Protein AF-A0A6P1ZPY6-F1 (afdb_monomer_lite)

Structure (mmCIF, N/CA/C/O backbone):
data_AF-A0A6P1ZPY6-F1
#
_entry.id   AF-A0A6P1ZPY6-F1
#
loop_
_atom_site.group_PDB
_atom_site.id
_atom_site.type_symbol
_atom_site.label_atom_id
_atom_site.label_alt_id
_atom_site.label_comp_id
_atom_site.label_asym_id
_atom_site.label_entity_id
_atom_site.label_seq_id
_atom_site.pdbx_PDB_ins_code
_atom_site.Cartn_x
_atom_site.Cartn_y
_atom_site.Cartn_z
_atom_site.occupancy
_atom_site.B_iso_or_equiv
_atom_site.auth_seq_id
_atom_site.auth_comp_id
_atom_site.auth_asym_id
_atom_site.auth_atom_id
_atom_site.pdbx_PDB_model_num
ATOM 1 N N . MET A 1 1 ? -23.269 -5.785 69.020 1.00 36.12 1 MET A N 1
ATOM 2 C CA . MET A 1 1 ? -23.510 -6.904 68.084 1.00 36.12 1 MET A CA 1
ATOM 3 C C . MET A 1 1 ? -24.024 -6.306 66.783 1.00 36.12 1 MET A C 1
ATOM 5 O O . MET A 1 1 ? -25.209 -6.033 66.678 1.00 36.12 1 MET A O 1
ATOM 9 N N . ASN A 1 2 ? -23.119 -6.011 65.848 1.00 33.19 2 ASN A N 1
ATOM 10 C CA . ASN A 1 2 ? -23.459 -5.489 64.523 1.00 33.19 2 ASN A CA 1
ATOM 11 C C . ASN A 1 2 ? -23.643 -6.678 63.578 1.00 33.19 2 ASN A C 1
ATOM 13 O O . ASN A 1 2 ? -22.697 -7.437 63.378 1.00 33.19 2 ASN A O 1
ATOM 17 N N . GLN A 1 3 ? -24.839 -6.852 63.018 1.00 39.78 3 GLN A N 1
ATOM 18 C CA . GLN A 1 3 ? -25.026 -7.735 61.867 1.00 39.78 3 GLN A CA 1
ATOM 19 C C . GLN A 1 3 ? -24.718 -6.953 60.579 1.00 39.78 3 GLN A C 1
ATOM 21 O O . GLN A 1 3 ? -25.075 -5.775 60.502 1.00 39.78 3 GLN A O 1
ATOM 26 N N . PRO A 1 4 ? -24.063 -7.560 59.573 1.00 40.91 4 PRO A N 1
ATOM 27 C CA . PRO A 1 4 ? -23.854 -6.912 58.283 1.00 40.91 4 PRO A CA 1
ATOM 28 C C . PRO A 1 4 ? -25.174 -6.831 57.490 1.00 40.91 4 PRO A C 1
ATOM 30 O O . PRO A 1 4 ? -26.055 -7.678 57.673 1.00 40.91 4 PRO A O 1
ATOM 33 N N . PRO A 1 5 ? -25.334 -5.835 56.599 1.00 38.41 5 PRO A N 1
ATOM 34 C CA . PRO A 1 5 ? -26.525 -5.714 55.767 1.00 38.41 5 PRO A CA 1
ATOM 35 C C . PRO A 1 5 ? -26.589 -6.851 54.736 1.00 38.41 5 PRO A C 1
ATOM 37 O O . PRO A 1 5 ? -25.573 -7.265 54.175 1.00 38.41 5 PRO A O 1
ATOM 40 N N . LYS A 1 6 ? -27.801 -7.364 54.490 1.00 37.84 6 LYS A N 1
ATOM 41 C CA . LYS A 1 6 ? -28.065 -8.396 53.476 1.00 37.84 6 LYS A CA 1
ATOM 42 C C . LYS A 1 6 ? -27.837 -7.824 52.064 1.00 37.84 6 LYS A C 1
ATOM 44 O O . LYS A 1 6 ? -28.333 -6.732 51.788 1.00 37.84 6 LYS A O 1
ATOM 49 N N . PRO A 1 7 ? -27.163 -8.545 51.151 1.00 34.75 7 PRO A N 1
ATOM 50 C CA . PRO A 1 7 ? -27.053 -8.125 49.760 1.00 34.75 7 PRO A CA 1
ATOM 51 C C . PRO A 1 7 ? -28.349 -8.469 49.009 1.00 34.75 7 PRO A C 1
ATOM 53 O O . PRO A 1 7 ? -28.779 -9.621 49.040 1.00 34.75 7 PRO A O 1
ATOM 56 N N . GLY A 1 8 ? -28.968 -7.484 48.343 1.00 43.06 8 GLY A N 1
ATOM 57 C CA . GLY A 1 8 ? -30.050 -7.757 47.383 1.00 43.06 8 GLY A CA 1
ATOM 58 C C . GLY A 1 8 ? -31.197 -6.749 47.237 1.00 43.06 8 GLY A C 1
ATOM 59 O O . GLY A 1 8 ? -32.176 -7.094 46.593 1.00 43.06 8 GLY A O 1
ATOM 60 N N . GLN A 1 9 ? -31.130 -5.532 47.787 1.00 36.91 9 GLN A N 1
ATOM 61 C CA . GLN A 1 9 ? -32.152 -4.499 47.537 1.00 36.91 9 GLN A CA 1
ATOM 62 C C . GLN A 1 9 ? -31.510 -3.191 47.069 1.00 36.91 9 GLN A C 1
ATOM 64 O O . GLN A 1 9 ? -31.298 -2.272 47.850 1.00 36.91 9 GLN A O 1
ATOM 69 N N . PHE A 1 10 ? -31.203 -3.122 45.777 1.00 31.47 10 PHE A N 1
ATOM 70 C CA . PHE A 1 10 ? -31.082 -1.861 45.049 1.00 31.47 10 PHE A CA 1
ATOM 71 C C . PHE A 1 10 ? -31.758 -2.051 43.695 1.00 31.47 10 PHE A C 1
ATOM 73 O O . PHE A 1 10 ? -31.098 -2.259 42.683 1.00 31.47 10 PHE A O 1
ATOM 80 N N . ASP A 1 11 ? -33.088 -2.016 43.703 1.00 40.34 11 ASP A N 1
ATOM 81 C CA . ASP A 1 11 ? -33.859 -1.768 42.492 1.00 40.34 11 ASP A CA 1
ATOM 82 C C . ASP A 1 11 ? -34.169 -0.269 42.383 1.00 40.34 11 ASP A C 1
ATOM 84 O O . ASP A 1 11 ? -34.547 0.378 43.360 1.00 40.34 11 ASP A O 1
ATOM 88 N N . ALA A 1 12 ? -34.062 0.220 41.145 1.00 39.72 12 ALA A N 1
ATOM 89 C CA . ALA A 1 12 ? -34.716 1.405 40.586 1.00 39.72 12 ALA A CA 1
ATOM 90 C C . ALA A 1 12 ? -34.118 2.808 40.846 1.00 39.72 12 ALA A C 1
ATOM 92 O O . ALA A 1 12 ? -34.705 3.616 41.555 1.00 39.72 12 ALA A O 1
ATOM 93 N N . VAL A 1 13 ? -33.072 3.167 40.082 1.00 35.50 13 VAL A N 1
ATOM 94 C CA . VAL A 1 13 ? -32.979 4.487 39.408 1.00 35.50 13 VAL A CA 1
ATOM 95 C C . VAL A 1 13 ? -32.329 4.307 38.030 1.00 35.50 13 VAL A C 1
ATOM 97 O O . VAL A 1 13 ? -31.177 4.657 37.841 1.00 35.50 13 VAL A O 1
ATOM 100 N N . LEU A 1 14 ? -33.058 3.739 37.069 1.00 36.56 14 LEU A N 1
ATOM 101 C CA . LEU A 1 14 ? -32.908 4.020 35.633 1.00 36.56 14 LEU A CA 1
ATOM 102 C C . LEU A 1 14 ? -34.255 3.703 34.971 1.00 36.56 14 LEU A C 1
ATOM 104 O O . LEU A 1 14 ? -34.492 2.613 34.456 1.00 36.56 14 LEU A O 1
ATOM 108 N N . GLY A 1 15 ? -35.177 4.662 35.053 1.00 32.09 15 GLY A N 1
ATOM 109 C CA . GLY A 1 15 ? -36.358 4.672 34.200 1.00 32.09 15 GLY A CA 1
ATOM 110 C C . GLY A 1 15 ? -35.919 4.914 32.759 1.00 32.09 15 GLY A C 1
ATOM 111 O O . GLY A 1 15 ? -35.335 5.952 32.463 1.00 32.09 15 GLY A O 1
ATOM 112 N N . GLY A 1 16 ? -36.178 3.941 31.887 1.00 30.16 16 GLY A N 1
ATOM 113 C CA . GLY A 1 16 ? -35.860 4.030 30.465 1.00 30.16 16 GLY A CA 1
ATOM 114 C C . GLY A 1 16 ? -35.485 2.688 29.848 1.00 30.16 16 GLY A C 1
ATOM 115 O O . GLY A 1 16 ? -34.423 2.568 29.250 1.00 30.16 16 GLY A O 1
ATOM 116 N N . THR A 1 17 ? -36.342 1.670 29.956 1.00 40.94 17 THR A N 1
ATOM 117 C CA . THR A 1 17 ? -36.258 0.473 29.104 1.00 40.94 17 THR A CA 1
ATOM 118 C C . THR A 1 17 ? -36.733 0.821 27.688 1.00 40.94 17 THR A C 1
ATOM 120 O O . THR A 1 17 ? -37.774 0.375 27.215 1.00 40.94 17 THR A O 1
ATOM 123 N N . GLY A 1 18 ? -35.972 1.685 27.013 1.00 33.69 18 GLY A N 1
ATOM 124 C CA . GLY A 1 18 ? -36.053 1.890 25.574 1.00 33.69 18 GLY A CA 1
ATOM 125 C C . GLY A 1 18 ? -35.230 0.813 24.874 1.00 33.69 18 GLY A C 1
ATOM 126 O O . GLY A 1 18 ? -34.072 0.590 25.217 1.00 33.69 18 GLY A O 1
ATOM 127 N N . ASN A 1 19 ? -35.849 0.122 23.924 1.0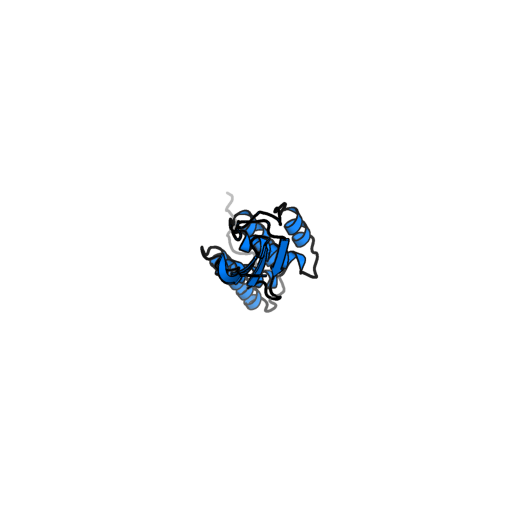0 38.88 19 ASN A N 1
ATOM 128 C CA . ASN A 1 19 ? -35.335 -0.985 23.113 1.00 38.88 19 ASN A CA 1
ATOM 129 C C . ASN A 1 19 ? -34.008 -0.705 22.349 1.00 38.88 19 ASN A C 1
ATOM 131 O O . ASN A 1 19 ? -34.003 -0.702 21.123 1.00 38.88 19 ASN A O 1
ATOM 135 N N . HIS A 1 20 ? -32.873 -0.534 23.037 1.00 39.56 20 HIS A N 1
ATOM 136 C CA . HIS A 1 20 ? -31.540 -0.337 22.424 1.00 39.56 20 HIS A CA 1
ATOM 137 C C . HIS A 1 20 ? -30.566 -1.516 22.627 1.00 39.56 20 HIS A C 1
ATOM 139 O O . HIS A 1 20 ? -29.455 -1.517 22.100 1.00 39.56 20 HIS A O 1
ATOM 145 N N . ALA A 1 21 ? -30.982 -2.561 23.349 1.00 40.59 21 ALA A N 1
ATOM 146 C CA . ALA A 1 21 ? -30.158 -3.739 23.632 1.00 40.59 21 ALA A CA 1
ATOM 147 C C . ALA A 1 21 ? -29.656 -4.528 22.393 1.00 40.59 21 ALA A C 1
ATOM 149 O O . ALA A 1 21 ? -28.498 -4.951 22.414 1.00 40.59 21 ALA A O 1
ATOM 150 N N . PRO A 1 22 ? -30.438 -4.738 21.309 1.00 37.19 22 PRO A N 1
ATOM 151 C CA . PRO A 1 22 ? -29.942 -5.508 20.163 1.00 37.19 22 PRO A CA 1
ATOM 152 C C . PRO A 1 22 ? -28.920 -4.730 19.320 1.00 37.19 22 PRO A C 1
ATOM 154 O O . PRO A 1 22 ? -28.041 -5.338 18.714 1.00 37.19 22 PRO A O 1
ATOM 157 N N . GLU A 1 23 ? -28.998 -3.398 19.312 1.00 43.78 23 GLU A N 1
ATOM 158 C CA . GLU A 1 23 ? -28.114 -2.529 18.530 1.00 43.78 23 GLU A CA 1
ATOM 159 C C . GLU A 1 23 ? -26.726 -2.426 19.180 1.00 43.78 23 GLU A C 1
ATOM 161 O O . GLU A 1 23 ? -25.713 -2.640 18.517 1.00 43.78 23 GLU A O 1
ATOM 166 N N . PHE A 1 24 ? -26.670 -2.248 20.505 1.00 40.94 24 PHE A N 1
ATOM 167 C CA . PHE A 1 24 ? -25.414 -2.270 21.265 1.00 40.94 24 PHE A CA 1
ATOM 168 C C . PHE A 1 24 ? -24.712 -3.635 21.226 1.00 40.94 24 PHE A C 1
ATOM 170 O O . PHE A 1 24 ? -23.493 -3.691 21.082 1.00 40.94 24 PHE A O 1
ATOM 177 N N . ALA A 1 25 ? -25.457 -4.744 21.307 1.00 46.28 25 ALA A N 1
ATOM 178 C CA . ALA A 1 25 ? -24.880 -6.087 21.216 1.00 46.28 25 ALA A CA 1
ATOM 179 C C . ALA A 1 25 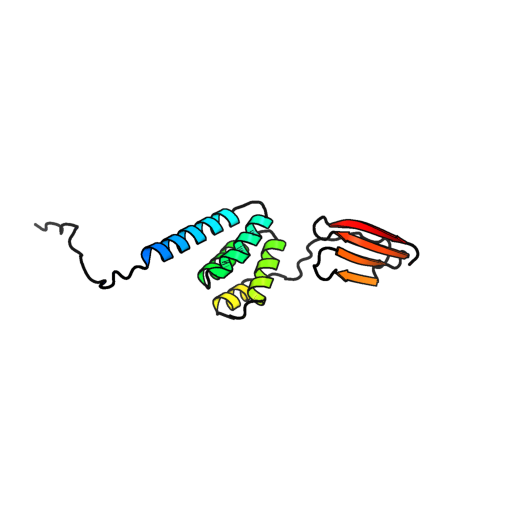? -24.316 -6.391 19.814 1.00 46.28 25 ALA A C 1
ATOM 181 O O . ALA A 1 25 ? -23.267 -7.029 19.692 1.00 46.28 25 ALA A O 1
ATOM 182 N N . ALA A 1 26 ? -24.974 -5.901 18.757 1.00 54.06 26 ALA A N 1
ATOM 183 C CA . ALA A 1 26 ? -24.472 -5.997 17.388 1.00 54.06 26 ALA A CA 1
ATOM 184 C C . ALA A 1 26 ? -23.200 -5.156 17.181 1.00 54.06 26 ALA A C 1
ATOM 186 O O . ALA A 1 26 ? -22.263 -5.618 16.526 1.00 54.06 26 ALA A O 1
ATOM 187 N N . VAL A 1 27 ? -23.137 -3.961 17.781 1.00 56.00 27 VAL A N 1
ATOM 188 C CA . VAL A 1 27 ? -21.936 -3.111 17.786 1.00 56.00 27 VAL A CA 1
ATOM 189 C C . VAL A 1 27 ? -20.783 -3.797 18.526 1.00 56.00 27 VAL A C 1
ATOM 191 O O . VAL A 1 27 ? -19.687 -3.891 17.973 1.00 56.00 27 VAL A O 1
ATOM 194 N N . LEU A 1 28 ? -21.033 -4.369 19.710 1.00 58.00 28 LEU A N 1
ATOM 195 C CA . LEU A 1 28 ? -20.015 -5.079 20.495 1.00 58.00 28 LEU A CA 1
ATOM 196 C C . LEU A 1 28 ? -19.463 -6.304 19.746 1.00 58.00 28 LEU A C 1
ATOM 198 O O . LEU A 1 28 ? -18.249 -6.466 19.617 1.00 58.00 28 LEU A O 1
ATOM 202 N N . GLY A 1 29 ? -20.351 -7.128 19.176 1.00 68.69 29 GLY A N 1
ATOM 203 C CA . GLY A 1 29 ? -19.957 -8.278 18.357 1.00 68.69 29 GLY A CA 1
ATOM 204 C C . GLY A 1 29 ? -19.197 -7.871 17.089 1.00 68.69 29 GLY A C 1
ATOM 205 O O . GLY A 1 29 ? -18.268 -8.563 16.665 1.00 68.69 29 GLY A O 1
ATOM 206 N N . GLY A 1 30 ? -19.543 -6.717 16.510 1.00 70.19 30 GLY A N 1
ATOM 207 C CA . GLY A 1 30 ? -18.831 -6.113 15.387 1.00 70.19 30 GLY A CA 1
ATOM 208 C C . GLY A 1 30 ? -17.403 -5.699 15.746 1.00 70.19 30 GLY A C 1
ATOM 209 O O . GLY A 1 30 ? -16.467 -6.029 15.015 1.00 70.19 30 GLY A O 1
ATOM 210 N N . ILE A 1 31 ? -17.214 -5.038 16.889 1.00 66.44 31 ILE A N 1
ATOM 211 C CA . ILE A 1 31 ? -15.899 -4.592 17.375 1.00 66.44 31 ILE A CA 1
ATOM 212 C C . ILE A 1 31 ? -15.005 -5.789 17.739 1.00 66.44 31 ILE A C 1
ATOM 214 O O . ILE A 1 31 ? -13.835 -5.822 17.352 1.00 66.44 31 ILE A O 1
ATOM 218 N N . GLU A 1 32 ? -15.543 -6.821 18.396 1.00 70.81 32 GLU A N 1
ATOM 219 C CA . GLU A 1 32 ? -14.791 -8.047 18.707 1.00 70.81 32 GLU A CA 1
ATOM 220 C C . GLU A 1 32 ? -14.331 -8.791 17.447 1.00 70.81 32 GLU A C 1
ATOM 222 O O . GLU A 1 32 ? -13.197 -9.282 17.374 1.00 70.81 32 GLU A O 1
ATOM 227 N N . ALA A 1 33 ? -15.188 -8.855 16.424 1.00 77.50 33 ALA A N 1
ATOM 228 C CA . ALA A 1 33 ? -14.832 -9.445 15.139 1.00 77.50 33 ALA A CA 1
ATOM 229 C C . ALA A 1 33 ? -13.705 -8.661 14.448 1.00 77.50 33 ALA A C 1
ATOM 231 O O . ALA A 1 33 ? -12.798 -9.267 13.869 1.00 77.50 33 ALA A O 1
ATOM 232 N N . LEU A 1 34 ? -13.720 -7.328 14.549 1.00 74.19 34 LEU A N 1
ATOM 233 C CA . LEU A 1 34 ? -12.660 -6.473 14.017 1.00 74.19 34 LEU A CA 1
ATOM 234 C C . LEU A 1 34 ? -11.339 -6.658 14.763 1.00 74.19 34 LEU A C 1
ATOM 236 O O . LEU A 1 34 ? -10.306 -6.780 14.108 1.00 74.19 34 LEU A O 1
ATOM 240 N N . LEU A 1 35 ? -11.364 -6.764 16.094 1.00 72.31 35 LEU A N 1
ATOM 241 C CA . LEU A 1 35 ? -10.181 -7.064 16.908 1.00 72.31 35 LEU A CA 1
ATOM 242 C C . LEU A 1 35 ? -9.547 -8.407 16.524 1.00 72.31 35 LEU A C 1
ATOM 244 O O . LEU A 1 35 ? -8.331 -8.493 16.337 1.00 72.31 35 LEU A O 1
ATOM 248 N N . ARG A 1 36 ? -10.366 -9.449 16.331 1.00 80.44 36 ARG A N 1
ATOM 249 C CA . ARG A 1 36 ? -9.887 -10.760 15.860 1.00 80.44 36 ARG A CA 1
ATOM 250 C C . ARG A 1 36 ? -9.301 -10.688 14.454 1.00 80.44 36 ARG A C 1
ATOM 252 O O . ARG A 1 36 ? -8.235 -11.250 14.214 1.00 80.44 36 ARG A O 1
ATOM 259 N N . ALA A 1 37 ? -9.966 -9.986 13.537 1.00 80.12 37 ALA A N 1
ATOM 260 C CA . ALA A 1 37 ? -9.462 -9.783 12.182 1.00 80.12 37 ALA A CA 1
ATOM 261 C C . ALA A 1 37 ? -8.131 -9.010 12.181 1.00 80.12 37 ALA A C 1
ATOM 263 O O . ALA A 1 37 ? -7.235 -9.325 11.398 1.00 80.12 37 ALA A O 1
ATOM 264 N N . TYR A 1 38 ? -7.963 -8.058 13.101 1.00 74.88 38 TYR A N 1
ATOM 265 C CA . TYR A 1 38 ? -6.719 -7.311 13.270 1.00 74.88 38 TYR A CA 1
ATOM 266 C C . TYR A 1 38 ? -5.566 -8.159 13.812 1.00 74.88 38 TYR A C 1
ATOM 268 O O . TYR A 1 38 ? -4.419 -7.940 13.439 1.00 74.88 38 TYR A O 1
ATOM 276 N N . GLY A 1 39 ? -5.852 -9.159 14.649 1.00 77.69 39 GLY A N 1
ATOM 277 C CA . GLY A 1 39 ? -4.850 -10.123 15.119 1.00 77.69 39 GLY A CA 1
ATOM 278 C C . GLY A 1 39 ? -4.301 -11.044 14.021 1.00 77.69 39 GLY A C 1
ATOM 279 O O . GLY A 1 39 ? -3.371 -11.810 14.270 1.00 77.69 39 GLY A O 1
ATOM 280 N N . SER A 1 40 ? -4.853 -10.986 12.805 1.00 82.69 40 SER A N 1
ATOM 281 C CA . SER A 1 40 ? -4.411 -11.814 11.688 1.00 82.69 40 SER A CA 1
ATOM 282 C C . SER A 1 40 ? -2.988 -11.461 11.229 1.00 82.69 40 SER A C 1
ATOM 284 O O . SER A 1 40 ? -2.668 -10.279 11.051 1.00 82.69 40 SER A O 1
ATOM 286 N N . PRO A 1 41 ? -2.136 -12.461 10.926 1.00 80.25 41 PRO A N 1
ATOM 287 C CA . PRO A 1 41 ? -0.825 -12.213 10.333 1.00 80.25 41 PRO A CA 1
ATOM 288 C C . PRO A 1 41 ? -0.927 -11.623 8.918 1.00 80.25 41 PRO A C 1
ATOM 290 O O . PRO A 1 41 ? -0.002 -10.930 8.488 1.00 80.25 41 PRO A O 1
ATOM 293 N N . ASP A 1 42 ? -2.049 -11.822 8.216 1.00 79.31 42 ASP A N 1
ATOM 294 C CA . ASP A 1 42 ? -2.268 -11.325 6.855 1.00 79.31 42 ASP A CA 1
ATOM 295 C C . ASP A 1 42 ? -2.623 -9.822 6.844 1.00 79.31 42 ASP A C 1
ATOM 297 O O . ASP A 1 42 ? -3.705 -9.438 7.309 1.00 79.31 42 ASP A O 1
ATOM 301 N N . PRO A 1 43 ? -1.770 -8.955 6.260 1.00 78.12 43 PRO A N 1
ATOM 302 C CA . PRO A 1 43 ? -2.048 -7.528 6.138 1.00 78.12 43 PRO A CA 1
ATOM 303 C C . PRO A 1 43 ? -3.352 -7.207 5.399 1.00 78.12 43 PRO A C 1
ATOM 305 O O . PRO A 1 43 ? -3.976 -6.204 5.725 1.00 78.12 43 PRO A O 1
ATOM 308 N N . LYS A 1 44 ? -3.797 -8.038 4.442 1.00 78.06 44 LYS A N 1
ATOM 309 C CA . LYS A 1 44 ? -5.049 -7.807 3.694 1.00 78.06 44 LYS A CA 1
ATOM 310 C C . LYS A 1 44 ? -6.287 -7.931 4.580 1.00 78.06 44 LYS A C 1
ATOM 312 O O . LYS A 1 44 ? -7.277 -7.230 4.379 1.00 78.06 44 LYS A O 1
ATOM 317 N N . ILE A 1 45 ? -6.241 -8.837 5.556 1.00 80.88 45 ILE A N 1
ATOM 318 C CA . ILE A 1 45 ? -7.330 -9.013 6.520 1.00 80.88 45 ILE A CA 1
ATOM 319 C C . ILE A 1 45 ? -7.361 -7.809 7.466 1.00 80.88 45 ILE A C 1
ATOM 321 O O . ILE A 1 45 ? -8.432 -7.249 7.708 1.00 80.88 45 ILE A O 1
ATOM 325 N N . ARG A 1 46 ? -6.186 -7.347 7.913 1.00 80.56 46 ARG A N 1
ATOM 326 C CA . ARG A 1 46 ? -6.068 -6.161 8.772 1.00 80.56 46 ARG A CA 1
ATOM 327 C C . ARG A 1 46 ? -6.534 -4.886 8.070 1.00 80.56 46 ARG A C 1
ATOM 329 O O . ARG A 1 46 ? -7.319 -4.143 8.645 1.00 80.56 46 ARG A O 1
ATOM 336 N N . THR A 1 47 ? -6.147 -4.654 6.813 1.00 79.25 47 THR A N 1
ATOM 337 C CA . THR A 1 47 ? -6.602 -3.476 6.048 1.00 79.25 47 THR A CA 1
ATOM 338 C C . THR A 1 47 ? -8.116 -3.446 5.865 1.00 79.25 47 THR A C 1
ATOM 340 O O . THR A 1 47 ? -8.733 -2.396 6.027 1.00 79.25 47 THR A O 1
ATOM 343 N N . LYS A 1 48 ? -8.741 -4.598 5.599 1.00 82.38 48 LYS A N 1
ATOM 344 C CA . LYS A 1 48 ? -10.203 -4.693 5.514 1.00 82.38 48 LYS A CA 1
ATOM 345 C C . LYS A 1 48 ? -10.873 -4.381 6.856 1.00 82.38 48 LYS A C 1
ATOM 347 O O . LYS A 1 48 ? -11.874 -3.666 6.882 1.00 82.38 48 LYS A O 1
ATOM 352 N N . ALA A 1 49 ? -10.310 -4.884 7.956 1.00 82.44 49 ALA A N 1
ATOM 353 C CA . ALA A 1 49 ? -10.797 -4.587 9.299 1.00 82.44 49 ALA A CA 1
ATOM 354 C C . ALA A 1 49 ? -10.705 -3.082 9.613 1.00 82.44 49 ALA A C 1
ATOM 356 O O . ALA A 1 49 ? -11.672 -2.507 10.098 1.00 82.44 49 ALA A O 1
ATOM 357 N N . ILE A 1 50 ? -9.603 -2.421 9.246 1.00 76.69 50 ILE A N 1
ATOM 358 C CA . ILE A 1 50 ? -9.406 -0.967 9.403 1.00 76.69 50 ILE A CA 1
ATOM 359 C C . ILE A 1 50 ? -10.486 -0.160 8.692 1.00 76.69 50 ILE A C 1
ATOM 361 O O . ILE A 1 50 ? -11.133 0.688 9.305 1.00 76.69 50 ILE A O 1
ATOM 365 N N . SER A 1 51 ? -10.710 -0.436 7.405 1.00 78.75 51 SER A N 1
ATOM 366 C CA . SER A 1 51 ? -11.719 0.282 6.622 1.00 78.75 51 SER A CA 1
ATOM 367 C C . SER A 1 51 ? -13.118 0.115 7.213 1.00 78.75 51 SER A C 1
ATOM 369 O O . SER A 1 51 ? -13.944 1.021 7.136 1.00 78.75 51 SER A O 1
ATOM 371 N N . GLN A 1 52 ? -13.386 -1.038 7.824 1.00 81.19 52 GLN A N 1
ATOM 372 C CA . GLN A 1 52 ? -14.669 -1.324 8.445 1.00 81.19 52 GLN A CA 1
ATOM 373 C C . GLN A 1 52 ? -14.796 -0.724 9.851 1.00 81.19 52 GLN A C 1
ATOM 375 O O . GLN A 1 52 ? -15.884 -0.274 10.199 1.00 81.19 52 GLN A O 1
ATOM 380 N N . ALA A 1 53 ? -13.703 -0.636 10.616 1.00 77.38 53 ALA A N 1
ATOM 381 C CA . ALA A 1 53 ? -13.660 0.012 11.926 1.00 77.38 53 ALA A CA 1
ATOM 382 C C . ALA A 1 53 ? -14.078 1.484 11.844 1.00 77.38 53 ALA A C 1
ATOM 384 O O . ALA A 1 53 ? -14.842 1.956 12.675 1.00 77.38 53 ALA A O 1
ATOM 385 N N . LEU A 1 54 ? -13.682 2.193 10.786 1.00 72.81 54 LEU A N 1
ATOM 386 C CA . LEU A 1 54 ? -14.044 3.602 10.586 1.00 72.81 54 LEU A CA 1
ATOM 387 C C . LEU A 1 54 ? -15.554 3.858 10.500 1.00 72.81 54 LEU A C 1
ATOM 389 O O . LEU A 1 54 ? -15.994 4.974 10.768 1.00 72.81 54 LEU A O 1
ATOM 393 N N . ARG A 1 55 ? -16.349 2.831 10.174 1.00 76.38 55 ARG A N 1
ATOM 394 C CA . ARG A 1 55 ? -17.818 2.912 10.127 1.00 76.38 55 ARG A CA 1
ATOM 395 C C . ARG A 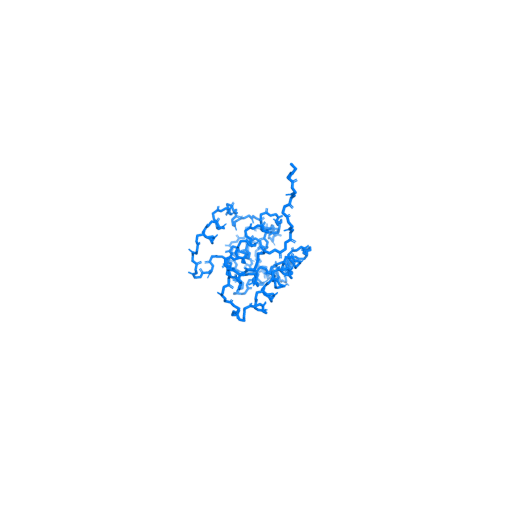1 55 ? -18.449 2.990 11.524 1.00 76.38 55 ARG A C 1
ATOM 397 O O . ARG A 1 55 ? -19.625 3.310 11.617 1.00 76.38 55 ARG A O 1
ATOM 404 N N . TYR A 1 56 ? -17.673 2.731 12.580 1.00 75.25 56 TYR A N 1
ATOM 405 C CA . TYR A 1 56 ? -18.092 2.785 13.986 1.00 75.25 56 TYR A CA 1
ATOM 406 C C . TYR A 1 56 ? -17.760 4.128 14.668 1.00 75.25 56 TYR A C 1
ATOM 408 O O . TYR A 1 56 ? -17.780 4.221 15.891 1.00 75.25 56 TYR A O 1
ATOM 416 N N . GLY A 1 57 ? -17.430 5.179 13.906 1.00 75.31 57 GLY A N 1
ATOM 417 C CA . GLY A 1 57 ? -17.188 6.514 14.468 1.00 75.31 57 GLY A CA 1
ATOM 418 C C . GLY A 1 57 ? -15.925 6.586 15.335 1.00 75.31 57 GLY A C 1
ATOM 419 O O . GLY A 1 57 ? -14.902 5.987 14.995 1.00 75.31 57 GLY A O 1
ATOM 420 N N . ASP A 1 58 ? -15.989 7.335 16.438 1.00 73.75 58 ASP A N 1
ATOM 421 C CA . ASP A 1 58 ? -14.836 7.620 17.307 1.00 73.75 58 ASP A CA 1
ATOM 422 C C . ASP A 1 58 ? -14.249 6.362 17.965 1.00 73.75 58 ASP A C 1
ATOM 424 O O . ASP A 1 58 ? -13.034 6.258 18.140 1.00 73.75 58 ASP A O 1
ATOM 428 N N . GLU A 1 59 ? -15.080 5.364 18.270 1.00 73.75 59 GLU A N 1
ATOM 429 C CA . GLU A 1 59 ? -14.633 4.091 18.849 1.00 73.75 59 GLU A CA 1
ATOM 430 C C . GLU A 1 59 ? -13.779 3.293 17.849 1.00 73.75 59 GLU A C 1
ATOM 432 O O . GLU A 1 59 ? -12.721 2.757 18.191 1.00 73.75 59 GLU A O 1
ATOM 437 N N . GLY A 1 60 ? -14.167 3.329 16.572 1.00 75.50 60 GLY A N 1
ATOM 438 C CA . GLY A 1 60 ? -13.376 2.797 15.467 1.00 75.50 60 GLY A CA 1
ATOM 439 C C . GLY A 1 60 ? -12.052 3.531 15.254 1.00 75.50 60 GLY A C 1
ATOM 440 O O . GLY A 1 60 ? -11.028 2.900 14.987 1.00 75.50 60 GLY A O 1
ATOM 441 N N . VAL A 1 61 ? -12.042 4.859 15.410 1.00 75.50 61 VAL A N 1
ATOM 442 C CA . VAL A 1 61 ? -10.813 5.671 15.339 1.00 75.50 61 VAL A CA 1
ATOM 443 C C . VAL A 1 61 ? -9.874 5.333 16.495 1.00 75.50 61 VAL A C 1
ATOM 445 O O . VAL A 1 61 ? -8.680 5.133 16.276 1.00 75.50 61 VAL A O 1
ATOM 448 N N . ASN A 1 62 ? -10.397 5.194 17.713 1.00 76.50 62 ASN A N 1
ATOM 449 C CA . ASN A 1 62 ? -9.601 4.815 18.878 1.00 76.50 62 ASN A CA 1
ATOM 450 C C . ASN A 1 62 ? -8.959 3.429 18.690 1.00 76.50 62 ASN A C 1
ATOM 452 O O . ASN A 1 62 ? -7.770 3.240 18.964 1.00 76.50 62 ASN A O 1
ATOM 456 N N . LEU A 1 63 ? -9.714 2.482 18.120 1.00 73.31 63 LEU A N 1
ATOM 457 C CA . LEU A 1 63 ? -9.197 1.163 17.770 1.00 73.31 63 LEU A CA 1
ATOM 458 C C . LEU A 1 63 ? -8.025 1.249 16.783 1.00 73.31 63 LEU A C 1
ATOM 460 O O . LEU A 1 63 ? -7.005 0.585 16.983 1.00 73.31 63 LEU A O 1
ATOM 464 N N . LEU A 1 64 ? -8.124 2.096 15.753 1.00 73.38 64 LEU A N 1
ATOM 465 C CA . LEU A 1 64 ? -7.020 2.332 14.817 1.00 73.38 64 LEU A CA 1
ATOM 466 C C . LEU A 1 64 ? -5.790 2.882 15.518 1.00 73.38 64 LEU A C 1
ATOM 468 O O . LEU A 1 64 ? -4.693 2.365 15.329 1.00 73.38 64 LEU A O 1
ATOM 472 N N . VAL A 1 65 ? -5.966 3.893 16.366 1.00 74.88 65 VAL A N 1
ATOM 473 C CA . VAL A 1 65 ? -4.851 4.499 17.097 1.00 74.88 65 VAL A CA 1
ATOM 474 C C . VAL A 1 65 ? -4.121 3.464 17.949 1.00 74.88 65 VAL A C 1
ATOM 476 O O . VAL A 1 65 ? -2.892 3.434 17.928 1.00 74.88 65 VAL A O 1
ATOM 479 N N . GLN A 1 66 ? -4.838 2.598 18.667 1.00 73.31 66 GLN A N 1
ATOM 480 C CA . GLN A 1 66 ? -4.225 1.585 19.532 1.00 73.31 66 GLN A CA 1
ATOM 481 C C . GLN A 1 66 ? -3.532 0.466 18.748 1.00 73.31 66 GLN A C 1
ATOM 483 O O . GLN A 1 66 ? -2.421 0.065 19.091 1.00 73.31 66 GLN A O 1
ATOM 488 N N . THR A 1 67 ? -4.169 -0.029 17.689 1.00 71.94 67 THR A N 1
ATOM 489 C CA . THR A 1 67 ? -3.672 -1.178 16.918 1.00 71.94 67 THR A CA 1
ATOM 490 C C . THR A 1 67 ? -2.488 -0.821 16.020 1.00 71.94 67 THR A C 1
ATOM 492 O O . THR A 1 67 ? -1.521 -1.573 15.918 1.00 71.94 67 THR A O 1
ATOM 495 N N . LEU A 1 68 ? -2.500 0.359 15.404 1.00 71.81 68 LEU A N 1
ATOM 496 C CA . LEU A 1 68 ? -1.422 0.811 14.523 1.00 71.81 68 LEU A CA 1
ATOM 497 C C . LEU A 1 68 ? -0.124 1.149 15.286 1.00 71.81 68 LEU A C 1
ATOM 499 O O . LEU A 1 68 ? 0.953 1.113 14.683 1.00 71.81 68 LEU A O 1
ATOM 503 N N . LYS A 1 69 ? -0.193 1.406 16.606 1.00 73.00 69 LYS A N 1
ATOM 504 C CA . LYS A 1 69 ? 0.991 1.634 17.458 1.00 73.00 69 LYS A CA 1
ATOM 505 C C . LYS A 1 69 ? 1.871 0.390 17.519 1.00 73.00 69 LYS A C 1
ATOM 507 O O . LYS A 1 69 ? 3.087 0.504 17.654 1.00 73.00 69 LYS A O 1
ATOM 512 N N . THR A 1 70 ? 1.265 -0.791 17.418 1.00 72.62 70 THR A N 1
ATOM 513 C CA . THR A 1 70 ? 1.948 -2.082 17.547 1.00 72.62 70 THR A CA 1
ATOM 514 C C . THR A 1 70 ? 2.108 -2.816 16.212 1.00 72.62 70 THR A C 1
ATOM 516 O O . THR A 1 70 ? 2.934 -3.726 16.120 1.00 72.62 70 THR A O 1
ATOM 519 N N . ASP A 1 71 ? 1.394 -2.409 15.153 1.00 75.75 71 ASP A N 1
ATOM 520 C CA . ASP A 1 71 ? 1.545 -2.996 13.817 1.00 75.75 71 ASP A CA 1
ATOM 521 C C . ASP A 1 71 ? 2.924 -2.658 13.216 1.00 75.75 71 ASP A C 1
ATOM 523 O O . ASP A 1 71 ? 3.452 -1.556 13.367 1.00 75.75 71 ASP A O 1
ATOM 527 N N . LYS A 1 72 ? 3.538 -3.610 12.511 1.00 75.88 72 LYS A N 1
ATOM 528 C CA . LYS A 1 72 ? 4.840 -3.433 11.837 1.00 75.88 72 LYS A CA 1
ATOM 529 C C . LYS A 1 72 ? 4.704 -3.221 10.325 1.00 75.88 72 LYS A C 1
ATOM 531 O O . LYS A 1 72 ? 5.701 -2.987 9.653 1.00 75.88 72 LYS A O 1
ATOM 536 N N . SER A 1 73 ? 3.496 -3.328 9.771 1.00 77.06 73 SER A N 1
ATOM 537 C CA . SER A 1 73 ? 3.251 -3.248 8.333 1.00 77.06 73 SER A CA 1
ATOM 538 C C . SER A 1 73 ? 3.023 -1.814 7.866 1.00 77.06 73 SER A C 1
ATOM 540 O O . SER A 1 73 ? 2.020 -1.183 8.199 1.00 77.06 73 SER A O 1
ATOM 542 N N . ASN A 1 74 ? 3.913 -1.332 7.000 1.00 74.56 74 ASN A N 1
ATOM 543 C CA . ASN A 1 74 ? 3.794 0.001 6.409 1.00 74.56 74 ASN A CA 1
ATOM 544 C C . ASN A 1 74 ? 2.546 0.141 5.525 1.00 74.56 74 ASN A C 1
ATOM 546 O O . ASN A 1 74 ? 1.924 1.192 5.528 1.00 74.56 74 ASN A O 1
ATOM 550 N N . ASN A 1 75 ? 2.115 -0.922 4.831 1.00 72.19 75 ASN A N 1
ATOM 551 C CA . ASN A 1 75 ? 0.877 -0.894 4.036 1.00 72.19 75 ASN A CA 1
ATOM 552 C C . ASN A 1 75 ? -0.356 -0.605 4.900 1.00 72.19 75 ASN A C 1
ATOM 554 O O . ASN A 1 75 ? -1.233 0.157 4.507 1.00 72.19 75 ASN A O 1
ATOM 558 N N . VAL A 1 76 ? -0.413 -1.232 6.075 1.00 77.31 76 VAL A N 1
ATOM 559 C CA . VAL A 1 76 ? -1.530 -1.101 7.013 1.00 77.31 76 VAL A CA 1
ATOM 560 C C . VAL A 1 76 ? -1.559 0.311 7.603 1.00 77.31 76 VAL A C 1
ATOM 562 O O . VAL A 1 76 ? -2.612 0.945 7.633 1.00 77.31 76 VAL A O 1
ATOM 565 N N . LYS A 1 77 ? -0.388 0.831 7.991 1.00 77.06 77 LYS A N 1
ATOM 566 C CA . LYS A 1 77 ? -0.222 2.199 8.504 1.00 77.06 77 LYS A CA 1
ATOM 567 C C . LYS A 1 77 ? -0.558 3.271 7.472 1.00 77.06 77 LYS A C 1
ATOM 569 O O . LYS A 1 77 ? -1.309 4.184 7.794 1.00 77.06 77 LYS A O 1
ATOM 574 N N . ASN A 1 78 ? -0.061 3.130 6.243 1.00 77.06 78 ASN A N 1
ATOM 575 C CA . ASN A 1 78 ? -0.316 4.088 5.168 1.00 77.06 78 ASN A CA 1
ATOM 576 C C . ASN A 1 78 ? -1.803 4.127 4.804 1.00 77.06 78 ASN A C 1
ATOM 578 O O . ASN A 1 78 ? -2.377 5.206 4.741 1.00 77.06 78 ASN A O 1
ATOM 582 N N . LEU A 1 79 ? -2.460 2.965 4.676 1.00 78.88 79 LEU A N 1
ATOM 583 C CA . LEU A 1 79 ? -3.900 2.929 4.413 1.00 78.88 79 LEU A CA 1
ATOM 584 C C . LEU A 1 79 ? -4.698 3.610 5.528 1.00 78.88 79 LEU A C 1
ATOM 586 O O . LEU A 1 79 ? -5.627 4.362 5.252 1.00 78.88 79 LEU A O 1
ATOM 590 N N . ALA A 1 80 ? -4.366 3.340 6.791 1.00 79.38 80 ALA A N 1
ATOM 591 C CA . ALA A 1 80 ? -5.061 3.983 7.895 1.00 79.38 80 ALA A CA 1
ATOM 592 C C . ALA A 1 80 ? -4.864 5.504 7.893 1.00 79.38 80 ALA A C 1
ATOM 594 O O . ALA A 1 80 ? -5.816 6.235 8.155 1.00 79.38 80 ALA A O 1
ATOM 595 N N . TYR A 1 81 ? -3.659 5.972 7.561 1.00 78.62 81 TYR A N 1
ATOM 596 C CA . TYR A 1 81 ? -3.375 7.393 7.401 1.00 78.62 81 TYR A CA 1
ATOM 597 C C . TYR A 1 81 ? -4.212 8.015 6.279 1.00 78.62 81 TYR A C 1
ATOM 599 O O . TYR A 1 81 ? -4.905 9.000 6.525 1.00 78.62 81 TYR A O 1
ATOM 607 N N . ASP A 1 82 ? -4.220 7.407 5.089 1.00 78.62 82 ASP A N 1
ATOM 608 C CA . ASP A 1 82 ? -5.007 7.876 3.942 1.00 78.62 82 ASP A CA 1
ATOM 609 C C . ASP A 1 82 ? -6.493 7.971 4.298 1.00 78.62 82 ASP A C 1
ATOM 611 O O . ASP A 1 82 ? -7.156 8.969 4.011 1.00 78.62 82 ASP A O 1
ATOM 615 N N . LEU A 1 83 ? -7.010 6.961 5.003 1.00 80.88 83 LEU A N 1
ATOM 616 C CA . LEU A 1 83 ? -8.395 6.942 5.446 1.00 80.88 83 LEU A CA 1
ATOM 617 C C . LEU A 1 83 ? -8.690 8.055 6.462 1.00 80.88 83 LEU A C 1
ATOM 619 O O . LEU A 1 83 ? -9.668 8.776 6.283 1.00 80.88 83 LEU A O 1
ATOM 623 N N . LEU A 1 84 ? -7.844 8.254 7.479 1.00 79.88 84 LEU A N 1
ATOM 624 C CA . LEU A 1 84 ? -7.993 9.346 8.454 1.00 79.88 84 LEU A CA 1
ATOM 625 C C . LEU A 1 84 ? -7.878 10.734 7.796 1.00 79.88 84 LEU A C 1
ATOM 627 O O . LEU A 1 84 ? -8.596 11.667 8.164 1.00 79.88 84 LEU A O 1
ATOM 631 N N . LEU A 1 85 ? -7.004 10.880 6.797 1.00 80.06 85 LEU A N 1
ATOM 632 C CA . LEU A 1 85 ? -6.828 12.128 6.058 1.00 80.06 85 LEU A CA 1
ATOM 633 C C . LEU A 1 85 ? -8.025 12.428 5.145 1.00 80.06 85 LEU A C 1
ATOM 635 O O . LEU A 1 85 ? -8.427 13.587 5.048 1.00 80.06 85 LEU A O 1
ATOM 639 N N . SER A 1 86 ? -8.621 11.398 4.538 1.00 81.12 86 SER A N 1
ATOM 640 C CA . SER A 1 86 ? -9.787 11.515 3.647 1.00 81.12 86 SER A CA 1
ATOM 641 C C . SER A 1 86 ? -11.121 11.747 4.363 1.00 81.12 86 SER A C 1
ATOM 643 O O . SER A 1 86 ? -12.114 12.040 3.707 1.00 81.12 86 SER A O 1
ATOM 645 N N . ARG A 1 87 ? -11.162 11.622 5.695 1.00 77.25 87 ARG A N 1
ATOM 646 C CA . ARG A 1 87 ? -12.377 11.869 6.479 1.00 77.25 87 ARG A CA 1
ATOM 647 C C . ARG A 1 87 ? -12.771 13.340 6.461 1.00 77.25 87 ARG A C 1
ATOM 649 O O . ARG A 1 87 ? -11.930 14.206 6.713 1.00 77.25 87 ARG A O 1
ATOM 656 N N . ASP A 1 88 ? -14.056 13.598 6.263 1.00 75.50 88 ASP A N 1
ATOM 657 C CA . ASP A 1 88 ? -14.625 14.946 6.336 1.00 75.50 88 ASP A CA 1
ATOM 658 C C . ASP A 1 88 ? -14.703 15.455 7.786 1.00 75.50 88 ASP A C 1
ATOM 660 O O . ASP A 1 88 ? -14.589 16.654 8.044 1.00 75.50 88 ASP A O 1
ATOM 664 N N . ASP A 1 89 ? -14.828 14.548 8.759 1.00 73.44 89 ASP A N 1
ATOM 665 C CA . ASP A 1 89 ? -14.863 14.871 10.180 1.00 73.44 89 ASP A CA 1
ATOM 666 C C . ASP A 1 89 ? -13.451 14.909 10.787 1.00 73.44 89 ASP A C 1
ATOM 668 O O . ASP A 1 89 ? -12.821 13.902 11.112 1.00 73.44 89 ASP A O 1
ATOM 672 N N . LYS A 1 90 ? -12.933 16.123 10.980 1.00 75.44 90 LYS A N 1
ATOM 673 C CA . LYS A 1 90 ? -11.670 16.360 11.695 1.00 75.44 90 LYS A CA 1
ATOM 674 C C . LYS A 1 90 ? -11.899 16.421 13.206 1.00 75.44 90 LYS A C 1
ATOM 676 O O . LYS A 1 90 ? -11.642 17.448 13.832 1.00 75.44 90 LYS A O 1
ATOM 681 N N . SER A 1 91 ? -12.407 15.332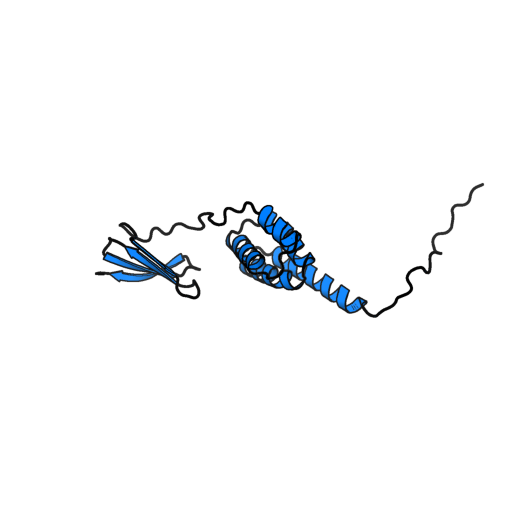 13.789 1.00 75.50 91 SER A N 1
ATOM 682 C CA . SER A 1 91 ? -12.562 15.238 15.245 1.00 75.50 91 SER A CA 1
ATOM 683 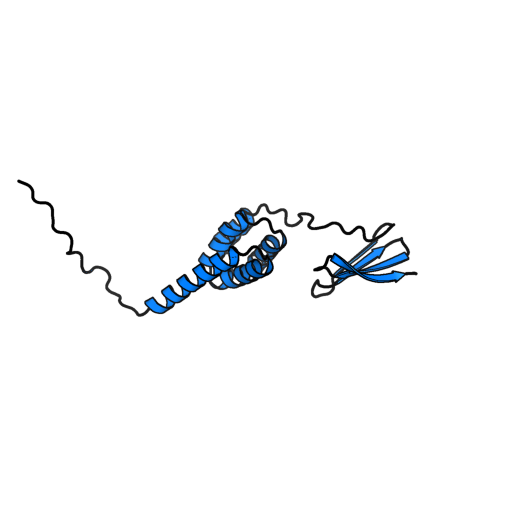C C . SER A 1 91 ? -11.203 15.344 15.947 1.00 75.50 91 SER A C 1
ATOM 685 O O . SER A 1 91 ? -10.150 15.070 15.358 1.00 75.50 91 SER A O 1
ATOM 687 N N . ILE A 1 92 ? -11.210 15.742 17.223 1.00 70.06 92 ILE A N 1
ATOM 688 C CA . ILE A 1 92 ? -9.982 15.838 18.025 1.00 70.06 92 ILE A CA 1
ATOM 689 C C . ILE A 1 92 ? -9.249 14.493 18.030 1.00 70.06 92 ILE A C 1
ATOM 691 O O . ILE A 1 92 ? -8.034 14.488 17.860 1.00 70.06 92 ILE A O 1
ATOM 695 N N . GLN A 1 93 ? -9.961 13.358 18.095 1.00 71.62 93 GLN A N 1
ATOM 696 C CA . GLN A 1 93 ? -9.312 12.045 18.046 1.00 71.62 93 GLN A CA 1
ATOM 697 C C . GLN A 1 93 ? -8.648 11.761 16.693 1.00 71.62 93 GLN A C 1
ATOM 699 O O . GLN A 1 93 ? -7.584 11.153 16.668 1.00 71.62 93 GLN A O 1
ATOM 704 N N . VAL A 1 94 ? -9.218 12.211 15.569 1.00 73.38 94 VAL A N 1
ATOM 705 C CA . VAL A 1 94 ? -8.576 12.082 14.246 1.00 73.38 94 VAL A CA 1
ATOM 706 C C . VAL A 1 94 ? -7.321 12.954 14.170 1.00 73.38 94 VAL A C 1
ATOM 708 O O . VAL A 1 94 ? -6.285 12.504 13.684 1.00 73.38 94 VAL A O 1
ATOM 711 N N . ILE A 1 95 ? -7.373 14.181 14.690 1.00 73.19 95 ILE A N 1
ATOM 712 C CA . ILE A 1 95 ? -6.211 15.081 14.726 1.00 73.19 95 ILE A CA 1
ATOM 713 C C . ILE A 1 95 ? -5.115 14.516 15.640 1.00 73.19 95 ILE A C 1
ATOM 715 O O . ILE A 1 95 ? -3.940 14.531 15.277 1.00 73.19 95 ILE A O 1
ATOM 719 N N . GLU A 1 96 ? -5.481 13.989 16.807 1.00 74.62 96 GLU A N 1
ATOM 720 C CA . GLU A 1 96 ? -4.560 13.329 17.732 1.00 74.62 96 GLU A CA 1
ATOM 721 C C . GLU A 1 96 ? -3.991 12.042 17.148 1.00 74.62 96 GLU A C 1
ATOM 723 O O . GLU A 1 96 ? -2.797 11.801 17.294 1.00 74.62 96 GLU A O 1
ATOM 728 N N . ALA A 1 97 ? -4.794 11.254 16.430 1.00 74.00 97 ALA A N 1
ATOM 729 C CA . ALA A 1 97 ? -4.319 10.091 15.692 1.00 74.00 97 ALA A CA 1
ATOM 730 C C . ALA A 1 97 ? -3.243 10.506 14.685 1.00 74.00 97 ALA A C 1
ATOM 732 O O . ALA A 1 97 ? -2.144 9.958 14.699 1.00 74.00 97 ALA A O 1
ATOM 733 N N . LEU A 1 98 ? -3.527 11.520 13.864 1.00 75.25 98 LEU A N 1
ATOM 734 C CA . LEU A 1 98 ? -2.591 12.036 12.866 1.00 75.25 98 LEU A CA 1
ATOM 735 C C . LEU A 1 98 ? -1.316 12.625 13.498 1.00 75.25 98 LEU A C 1
ATOM 737 O O . LEU A 1 98 ? -0.251 12.499 12.907 1.00 75.25 98 LEU A O 1
ATOM 741 N N . ARG A 1 99 ? -1.399 13.237 14.690 1.00 71.62 99 ARG A N 1
ATOM 742 C CA . ARG A 1 99 ? -0.245 13.807 15.418 1.00 71.62 99 ARG A CA 1
ATOM 743 C C . ARG A 1 99 ? 0.586 12.770 16.170 1.00 71.62 99 ARG A C 1
ATOM 745 O O . ARG A 1 99 ? 1.807 12.855 16.164 1.00 71.62 99 ARG A O 1
ATOM 752 N N . ALA A 1 100 ? -0.062 11.816 16.837 1.00 65.06 100 ALA A N 1
ATOM 753 C CA . ALA A 1 100 ? 0.603 10.725 17.553 1.00 65.06 100 ALA A CA 1
ATOM 754 C C . ALA A 1 100 ? 1.381 9.825 16.587 1.00 65.06 100 ALA A C 1
ATOM 756 O O . ALA A 1 100 ? 2.382 9.209 16.952 1.00 65.06 100 ALA A O 1
ATOM 757 N N . TYR A 1 101 ? 0.926 9.785 15.339 1.00 63.84 101 TYR A N 1
ATOM 758 C CA . TYR A 1 101 ? 1.671 9.277 14.214 1.00 63.84 101 TYR A CA 1
ATOM 759 C C . TYR A 1 101 ? 2.589 10.357 13.626 1.00 63.84 101 TYR A C 1
ATOM 761 O O . TYR A 1 101 ? 2.411 10.755 12.478 1.00 63.84 101 TYR A O 1
ATOM 769 N N . GLU A 1 102 ? 3.696 10.674 14.310 1.00 56.44 102 GLU A N 1
ATOM 770 C CA . GLU A 1 102 ? 4.971 11.057 13.653 1.00 56.44 102 GLU A CA 1
ATOM 771 C C . GLU A 1 102 ? 5.475 9.930 12.702 1.00 56.44 102 GLU A C 1
ATOM 773 O O . GLU A 1 102 ? 6.666 9.651 12.577 1.00 56.44 102 GLU A O 1
ATOM 778 N N . LEU A 1 103 ? 4.568 9.206 12.033 1.00 49.72 103 LEU A N 1
ATOM 779 C CA . LEU A 1 103 ? 4.860 8.297 10.947 1.00 49.72 103 LEU A CA 1
ATOM 780 C C . LEU A 1 103 ? 5.565 9.133 9.922 1.00 49.72 103 LEU A C 1
ATOM 782 O O . LEU A 1 103 ? 4.977 10.059 9.384 1.00 49.72 103 LEU A O 1
ATOM 786 N N . SER A 1 104 ? 6.807 8.784 9.638 1.00 53.19 104 SER A N 1
ATOM 787 C CA . SER A 1 104 ? 7.447 9.168 8.400 1.00 53.19 104 SER A CA 1
ATOM 788 C C . SER A 1 104 ? 6.544 8.628 7.277 1.00 53.19 104 SER A C 1
ATOM 790 O O . SER A 1 104 ? 6.634 7.437 6.972 1.00 53.19 104 SER A O 1
ATOM 792 N N . PRO A 1 105 ? 5.664 9.437 6.647 1.00 55.53 105 PRO A N 1
ATOM 793 C CA . PRO A 1 105 ? 4.745 8.963 5.598 1.00 55.53 105 PRO A CA 1
ATOM 794 C C . PRO A 1 105 ? 5.528 8.534 4.345 1.00 55.53 105 PRO A C 1
ATOM 796 O O . PRO A 1 105 ? 5.006 7.962 3.396 1.00 55.53 105 PRO A O 1
ATOM 799 N N . TRP A 1 106 ? 6.827 8.816 4.384 1.00 59.31 106 TRP A N 1
ATOM 800 C CA . TRP A 1 106 ? 7.839 8.652 3.367 1.00 59.31 106 TRP A CA 1
ATOM 801 C C . TRP A 1 106 ? 8.834 7.551 3.729 1.00 59.31 106 TRP A C 1
ATOM 803 O O . TRP A 1 106 ? 9.961 7.555 3.235 1.00 59.31 106 TRP A O 1
ATOM 813 N N . GLN A 1 107 ? 8.468 6.625 4.623 1.00 65.44 107 GLN A N 1
ATOM 814 C CA . GLN A 1 107 ? 9.362 5.523 4.941 1.00 65.44 107 GLN A CA 1
ATOM 815 C C . GLN A 1 107 ? 9.556 4.657 3.690 1.00 65.44 107 GLN A C 1
ATOM 817 O O . GLN A 1 107 ? 8.603 4.072 3.170 1.00 65.44 107 GLN A O 1
ATOM 822 N N . LEU A 1 108 ? 10.802 4.594 3.209 1.00 71.12 108 LEU A N 1
ATOM 823 C CA . LEU A 1 108 ? 11.181 3.818 2.033 1.00 71.12 108 LEU A CA 1
ATOM 824 C C . LEU A 1 108 ? 10.683 2.379 2.185 1.00 71.12 108 LEU A C 1
ATOM 826 O O . LEU A 1 108 ? 11.112 1.643 3.073 1.00 71.12 108 LEU A O 1
ATOM 830 N N . GLN A 1 109 ? 9.754 1.993 1.318 1.00 72.50 109 GLN A N 1
ATOM 831 C CA . GLN A 1 109 ? 9.036 0.736 1.473 1.00 72.50 109 GLN A CA 1
ATOM 832 C C . GLN A 1 109 ? 9.717 -0.425 0.742 1.00 72.50 109 GLN A C 1
ATOM 834 O O . GLN A 1 109 ? 9.629 -1.578 1.169 1.00 72.50 109 GLN A O 1
ATOM 839 N N . TYR A 1 110 ? 10.376 -0.126 -0.375 1.00 75.50 110 TYR A N 1
ATOM 840 C CA . TYR A 1 110 ? 11.157 -1.066 -1.164 1.00 75.50 110 TYR A CA 1
ATOM 841 C C . TYR A 1 110 ? 12.052 -0.302 -2.142 1.00 75.50 110 TYR A C 1
ATOM 843 O O . TYR A 1 110 ? 11.713 0.793 -2.589 1.00 75.50 110 TYR A O 1
ATOM 851 N N . THR A 1 111 ? 13.173 -0.918 -2.503 1.00 81.94 111 THR A N 1
ATOM 852 C CA . THR A 1 111 ? 14.066 -0.441 -3.560 1.00 81.94 111 THR A CA 1
ATOM 853 C C . THR A 1 111 ? 13.984 -1.417 -4.721 1.00 81.94 111 THR A C 1
ATOM 855 O O . THR A 1 111 ? 14.190 -2.614 -4.530 1.00 81.94 111 THR A O 1
ATOM 858 N N . ILE A 1 112 ? 13.681 -0.916 -5.918 1.00 82.75 112 ILE A N 1
ATOM 859 C CA . ILE A 1 112 ? 13.722 -1.707 -7.151 1.00 82.75 112 ILE A CA 1
ATOM 860 C C . ILE A 1 112 ? 14.971 -1.289 -7.918 1.00 82.75 112 ILE A C 1
ATOM 862 O O . ILE A 1 112 ? 15.063 -0.155 -8.389 1.00 82.75 112 ILE A O 1
ATOM 866 N N . SER A 1 113 ? 15.926 -2.205 -8.070 1.00 84.62 113 SER A N 1
ATOM 867 C CA . SER A 1 113 ? 17.076 -2.034 -8.966 1.00 84.62 113 SER A CA 1
ATOM 868 C C . SER A 1 113 ? 16.621 -2.201 -10.417 1.00 84.62 113 SER A C 1
ATOM 870 O O . SER A 1 113 ? 16.857 -3.224 -11.052 1.00 84.62 113 SER A O 1
ATOM 872 N N . ALA A 1 114 ? 15.872 -1.213 -10.901 1.00 82.38 114 ALA A N 1
ATOM 873 C CA . ALA A 1 114 ? 15.124 -1.296 -12.147 1.00 82.38 114 ALA A CA 1
ATOM 874 C C . ALA A 1 114 ? 16.009 -1.191 -13.394 1.00 82.38 114 ALA A C 1
ATOM 876 O O . ALA A 1 114 ? 15.761 -1.880 -14.379 1.00 82.38 114 ALA A O 1
ATOM 877 N N . HIS A 1 115 ? 17.019 -0.325 -13.354 1.00 90.94 115 HIS A N 1
ATOM 878 C CA . HIS A 1 115 ? 17.727 0.156 -14.535 1.00 90.94 115 HIS A CA 1
ATOM 879 C C . HIS A 1 115 ? 19.238 0.196 -14.307 1.00 90.94 115 HIS A C 1
ATOM 881 O O . HIS A 1 115 ? 19.694 0.394 -13.179 1.00 90.94 115 HIS A O 1
ATOM 887 N N . SER A 1 116 ? 20.013 0.031 -15.382 1.00 93.38 116 SER A N 1
ATOM 888 C CA . SER A 1 116 ? 21.484 0.093 -15.335 1.00 93.38 116 SER A CA 1
ATOM 889 C C . SER A 1 116 ? 22.034 1.515 -15.492 1.00 93.38 116 SER A C 1
ATOM 891 O O . SER A 1 116 ? 23.245 1.717 -15.458 1.00 93.38 116 SER A O 1
ATOM 893 N N . ASN A 1 117 ? 21.154 2.500 -15.685 1.00 93.88 117 ASN A N 1
ATOM 894 C CA . ASN A 1 117 ? 21.479 3.920 -15.792 1.00 93.88 117 ASN A CA 1
ATOM 895 C C . ASN A 1 117 ? 20.374 4.773 -15.133 1.00 93.88 117 ASN A C 1
ATOM 897 O O . ASN A 1 117 ? 19.364 4.241 -14.661 1.00 93.88 117 ASN A O 1
ATOM 901 N N . TRP A 1 118 ? 20.563 6.094 -15.092 1.00 93.12 118 TRP A N 1
ATOM 902 C CA . TRP A 1 118 ? 19.656 7.046 -14.452 1.00 93.12 118 TRP A CA 1
ATOM 903 C C . TRP A 1 118 ? 18.218 6.909 -14.940 1.00 93.12 118 TRP A C 1
ATOM 905 O O . TRP A 1 118 ? 17.933 7.033 -16.132 1.00 93.12 118 TRP A O 1
ATOM 915 N N . VAL A 1 119 ? 17.314 6.704 -13.984 1.00 94.25 119 VAL A N 1
ATOM 916 C CA . VAL A 1 119 ? 15.872 6.783 -14.201 1.00 94.25 119 VAL A CA 1
ATOM 917 C C . VAL A 1 119 ? 15.501 8.256 -14.304 1.00 94.25 119 VAL A C 1
ATOM 919 O O . VAL A 1 119 ? 15.668 9.007 -13.348 1.00 94.25 119 VAL A O 1
ATOM 922 N N . ASN A 1 120 ? 15.014 8.669 -15.470 1.00 94.00 120 ASN A N 1
ATOM 923 C CA . ASN A 1 120 ? 14.661 10.063 -15.735 1.00 94.00 120 ASN A CA 1
ATOM 924 C C . ASN A 1 120 ? 13.184 10.354 -15.437 1.00 94.00 120 ASN A C 1
ATOM 926 O O . ASN A 1 120 ? 12.815 11.512 -15.261 1.00 94.00 120 ASN A O 1
ATOM 930 N N . SER A 1 121 ? 12.323 9.331 -15.435 1.00 93.06 121 SER A N 1
ATOM 931 C CA . SER A 1 121 ? 10.881 9.504 -15.251 1.00 93.06 121 SER A CA 1
ATOM 932 C C . SER A 1 121 ? 10.229 8.267 -14.638 1.00 93.06 121 SER A C 1
ATOM 934 O O . SER A 1 121 ? 10.637 7.136 -14.917 1.00 93.06 121 SER A O 1
ATOM 936 N N . VAL A 1 122 ? 9.199 8.498 -13.822 1.00 94.44 122 VAL A N 1
ATOM 937 C CA . VAL A 1 122 ? 8.342 7.470 -13.224 1.00 94.44 122 VAL A CA 1
ATOM 938 C C . VAL A 1 122 ? 6.878 7.901 -13.298 1.00 94.44 122 VAL A C 1
ATOM 940 O O . VAL A 1 122 ? 6.565 9.072 -13.091 1.00 94.44 122 VAL A O 1
ATOM 943 N N . ALA A 1 123 ? 5.977 6.960 -13.578 1.00 95.69 123 ALA A N 1
ATOM 944 C CA . ALA A 1 123 ? 4.540 7.221 -13.635 1.00 95.69 123 ALA A CA 1
ATOM 945 C C . ALA A 1 123 ? 3.732 6.022 -13.127 1.00 95.69 123 ALA A C 1
ATOM 947 O O . ALA A 1 123 ? 3.966 4.885 -13.538 1.00 95.69 123 ALA A O 1
ATOM 948 N N . PHE A 1 124 ? 2.748 6.272 -12.263 1.00 93.06 124 PHE A N 1
ATOM 949 C CA . PHE A 1 124 ? 1.788 5.252 -11.846 1.00 93.06 124 PHE A CA 1
ATOM 950 C C . PHE A 1 124 ? 0.576 5.237 -12.775 1.00 93.06 124 PHE A C 1
ATOM 952 O O . PHE A 1 124 ? 0.072 6.277 -13.197 1.00 93.06 124 PHE A O 1
ATOM 959 N N . SER A 1 125 ? 0.058 4.039 -13.043 1.00 91.75 125 SER A N 1
ATOM 960 C CA . SER A 1 125 ? -1.291 3.882 -13.590 1.00 91.75 125 SER A CA 1
ATOM 961 C C . SER A 1 125 ? -2.329 4.522 -12.651 1.00 91.75 125 SER A C 1
ATOM 963 O O . SER A 1 125 ? -2.101 4.545 -11.440 1.00 91.75 125 SER A O 1
ATOM 965 N N . PRO A 1 126 ? -3.505 4.953 -13.145 1.00 87.31 126 PRO A N 1
ATOM 966 C CA . PRO A 1 126 ? -4.507 5.639 -12.319 1.00 87.31 126 PRO A CA 1
ATOM 967 C C . PRO A 1 126 ? -4.977 4.853 -11.084 1.00 87.31 126 PRO A C 1
ATOM 969 O O . PRO A 1 126 ? -5.477 5.436 -10.135 1.00 87.31 126 PRO A O 1
ATOM 972 N N . HIS A 1 127 ? -4.837 3.524 -11.103 1.00 82.31 127 HIS A N 1
ATOM 973 C CA . HIS A 1 127 ? -5.214 2.636 -9.996 1.00 82.31 127 HIS A CA 1
ATOM 974 C C . HIS A 1 127 ? -3.991 2.103 -9.224 1.00 82.31 127 HIS A C 1
ATOM 976 O O . HIS A 1 127 ? -4.115 1.148 -8.463 1.00 82.31 127 HIS A O 1
ATOM 982 N N . GLY A 1 128 ? -2.791 2.633 -9.484 1.00 85.00 128 GLY A N 1
ATOM 983 C CA . GLY A 1 128 ? -1.553 2.288 -8.778 1.00 85.00 128 GLY A CA 1
ATOM 984 C C . GLY A 1 128 ? -1.044 0.855 -8.972 1.00 85.00 128 GLY A C 1
ATOM 985 O O . GLY A 1 128 ? -0.064 0.481 -8.342 1.00 85.00 128 GLY A O 1
ATOM 986 N N . ARG A 1 129 ? -1.677 0.038 -9.827 1.00 91.38 129 ARG A N 1
ATOM 987 C CA . ARG A 1 129 ? -1.285 -1.371 -10.035 1.00 91.38 129 ARG A CA 1
ATOM 988 C C . ARG A 1 129 ? -0.003 -1.516 -10.842 1.00 91.38 129 ARG A C 1
ATOM 990 O O . ARG A 1 129 ? 0.803 -2.394 -10.557 1.00 91.38 129 ARG A O 1
ATOM 997 N N . ILE A 1 130 ? 0.157 -0.657 -11.846 1.00 93.44 130 ILE A N 1
ATOM 998 C CA . ILE A 1 130 ? 1.321 -0.637 -12.727 1.00 93.44 130 ILE A CA 1
ATOM 999 C C . ILE A 1 1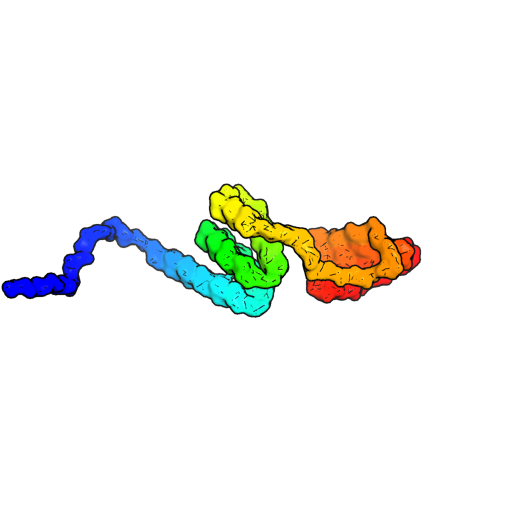30 ? 2.125 0.633 -12.465 1.00 93.44 130 ILE A C 1
ATOM 1001 O O . ILE A 1 130 ? 1.551 1.725 -12.425 1.00 93.44 130 ILE A O 1
ATOM 1005 N N . LEU A 1 131 ? 3.438 0.476 -12.326 1.00 94.44 131 LEU A N 1
ATOM 1006 C CA . LEU A 1 131 ? 4.425 1.553 -12.331 1.00 94.44 131 LEU A CA 1
ATOM 1007 C C . LEU A 1 131 ? 5.233 1.470 -13.630 1.00 94.44 131 LEU A C 1
ATOM 1009 O O . LEU A 1 131 ? 5.741 0.405 -13.969 1.00 94.44 131 LEU A O 1
ATOM 1013 N N . ALA A 1 132 ? 5.364 2.584 -14.341 1.00 95.50 132 ALA A N 1
ATOM 1014 C CA . ALA A 1 132 ? 6.269 2.737 -15.471 1.00 95.50 132 ALA A CA 1
ATOM 1015 C C . ALA A 1 132 ? 7.516 3.516 -15.038 1.00 95.50 132 ALA A C 1
ATOM 1017 O O . ALA A 1 132 ? 7.397 4.533 -14.353 1.00 95.50 132 ALA A O 1
ATOM 1018 N N . SER A 1 133 ? 8.699 3.064 -15.453 1.00 96.12 133 SER A N 1
ATOM 1019 C CA . SER A 1 133 ? 9.974 3.757 -15.243 1.00 96.12 133 SER A CA 1
ATOM 1020 C C . SER A 1 133 ? 10.747 3.862 -16.556 1.00 96.12 133 SER A C 1
ATOM 1022 O O . SER A 1 133 ? 10.917 2.857 -17.240 1.00 96.12 133 SER A O 1
ATOM 1024 N N . GLY A 1 134 ? 11.204 5.064 -16.912 1.00 96.12 134 GLY A N 1
ATOM 1025 C CA . GLY A 1 134 ? 12.029 5.318 -18.100 1.00 96.12 134 GLY A CA 1
ATOM 1026 C C . GLY A 1 134 ? 13.445 5.744 -17.717 1.00 96.12 134 GLY A C 1
ATOM 1027 O O . GLY A 1 134 ? 13.621 6.558 -16.805 1.00 96.12 134 GLY A O 1
ATOM 1028 N N . SER A 1 135 ? 14.456 5.211 -18.405 1.00 95.88 135 SER A N 1
ATOM 1029 C CA . SER A 1 135 ? 15.867 5.401 -18.050 1.00 95.88 135 SER A CA 1
ATOM 1030 C C . SER A 1 135 ? 16.762 5.733 -19.244 1.00 95.88 135 SER A C 1
ATOM 1032 O O . SER A 1 135 ? 16.454 5.421 -20.390 1.00 95.88 135 SER A O 1
ATOM 1034 N N . ARG A 1 136 ? 17.925 6.329 -18.950 1.00 94.75 136 ARG A N 1
ATOM 1035 C CA . ARG A 1 136 ? 19.050 6.502 -19.887 1.00 94.75 136 ARG A CA 1
ATOM 1036 C C . ARG A 1 136 ? 19.709 5.189 -20.324 1.00 94.75 136 ARG A C 1
ATOM 1038 O O . ARG A 1 136 ? 20.684 5.225 -21.066 1.00 94.75 136 ARG A O 1
ATOM 1045 N N . ASP A 1 137 ? 19.232 4.039 -19.856 1.00 94.69 137 ASP A N 1
ATOM 1046 C CA . ASP A 1 137 ? 19.625 2.733 -20.395 1.00 94.69 137 ASP A CA 1
ATOM 1047 C C . ASP A 1 137 ? 18.857 2.360 -21.680 1.00 94.69 137 ASP A C 1
ATOM 1049 O O . ASP A 1 137 ? 18.923 1.217 -22.129 1.00 94.69 137 ASP A O 1
ATOM 1053 N N . ASN A 1 138 ? 18.166 3.336 -22.288 1.00 94.19 138 ASN A N 1
ATOM 1054 C CA . ASN A 1 138 ? 17.333 3.211 -23.488 1.00 94.19 138 ASN A CA 1
ATOM 1055 C C . ASN A 1 138 ? 16.180 2.219 -23.304 1.00 94.19 138 ASN A C 1
ATOM 1057 O O . ASN A 1 138 ? 15.769 1.537 -24.253 1.00 94.19 138 ASN A O 1
ATOM 1061 N N . SER A 1 139 ? 15.682 2.095 -22.069 1.00 95.00 139 SER A N 1
ATOM 1062 C CA . SER A 1 139 ? 14.547 1.239 -21.763 1.00 95.00 139 SER A CA 1
ATOM 1063 C C . SER A 1 139 ? 13.475 1.919 -20.919 1.00 95.00 139 SER A C 1
ATOM 1065 O O . SER A 1 139 ? 13.733 2.766 -20.057 1.00 95.00 139 SER A O 1
ATOM 1067 N N . ILE A 1 140 ? 12.243 1.476 -21.157 1.00 96.31 140 ILE A N 1
ATOM 1068 C CA . ILE A 1 140 ? 11.097 1.692 -20.284 1.00 96.31 140 ILE A CA 1
ATOM 1069 C C . ILE A 1 140 ? 10.703 0.346 -19.688 1.00 96.31 140 ILE A C 1
ATOM 1071 O O . ILE A 1 140 ? 10.558 -0.645 -20.405 1.00 96.31 140 ILE A O 1
ATOM 1075 N N . LYS A 1 141 ? 10.500 0.301 -18.375 1.00 95.06 141 LYS A N 1
ATOM 1076 C CA . LYS A 1 141 ? 10.078 -0.898 -17.650 1.00 95.06 141 LYS A CA 1
ATOM 1077 C C . LYS A 1 141 ? 8.721 -0.685 -17.000 1.00 95.06 141 LYS A C 1
ATOM 1079 O O . LYS A 1 141 ? 8.468 0.361 -16.409 1.00 95.06 141 LYS A O 1
ATOM 1084 N N . LEU A 1 142 ? 7.862 -1.694 -17.110 1.00 95.69 142 LEU A N 1
ATOM 1085 C CA . LEU A 1 142 ? 6.576 -1.759 -16.423 1.00 95.69 142 LEU A CA 1
ATOM 1086 C C . LEU A 1 142 ? 6.667 -2.747 -15.265 1.00 95.69 142 LEU A C 1
ATOM 1088 O O . LEU A 1 142 ? 7.211 -3.841 -15.424 1.00 95.69 142 LEU A O 1
ATOM 1092 N N . TRP A 1 143 ? 6.114 -2.374 -14.120 1.00 94.50 143 TRP A N 1
ATOM 1093 C CA . TRP A 1 143 ? 6.210 -3.123 -12.872 1.00 94.50 143 TRP A CA 1
ATOM 1094 C C . TRP A 1 143 ? 4.832 -3.366 -12.282 1.00 94.50 143 TRP A C 1
ATOM 1096 O O . TRP A 1 143 ? 4.017 -2.445 -12.238 1.00 94.50 143 TRP A O 1
ATOM 1106 N N . ASP A 1 144 ? 4.600 -4.576 -11.778 1.00 92.25 144 ASP A N 1
ATOM 1107 C CA . ASP A 1 144 ? 3.468 -4.857 -10.901 1.00 92.25 144 ASP A CA 1
ATOM 1108 C C . ASP A 1 144 ? 3.854 -4.387 -9.500 1.00 92.25 144 ASP A C 1
ATOM 1110 O O . ASP A 1 144 ? 4.830 -4.865 -8.916 1.00 92.25 144 ASP A O 1
ATOM 1114 N N . VAL A 1 145 ? 3.117 -3.416 -8.967 1.00 88.62 145 VAL A N 1
ATOM 1115 C CA . VAL A 1 145 ? 3.435 -2.798 -7.673 1.00 88.62 145 VAL A CA 1
ATOM 1116 C C . VAL A 1 145 ? 3.194 -3.768 -6.512 1.00 88.62 145 VAL A C 1
ATOM 1118 O O . VAL A 1 145 ? 3.907 -3.720 -5.507 1.00 88.62 145 VAL A O 1
ATOM 1121 N N . ALA A 1 146 ? 2.227 -4.680 -6.642 1.00 85.94 146 ALA A N 1
ATOM 1122 C CA . ALA A 1 146 ? 1.885 -5.633 -5.593 1.00 85.94 146 ALA A CA 1
ATOM 1123 C C . ALA A 1 146 ? 2.921 -6.760 -5.491 1.00 85.94 146 ALA A C 1
ATOM 1125 O O . ALA A 1 146 ? 3.325 -7.118 -4.382 1.00 85.94 146 ALA A O 1
ATOM 1126 N N . THR A 1 147 ? 3.370 -7.301 -6.627 1.00 87.81 147 THR A N 1
ATOM 1127 C CA . THR A 1 147 ? 4.377 -8.377 -6.661 1.00 87.81 147 THR A CA 1
ATOM 1128 C C . THR A 1 147 ? 5.810 -7.860 -6.771 1.00 87.81 147 THR A C 1
ATOM 1130 O O . THR A 1 147 ? 6.752 -8.643 -6.641 1.00 87.81 147 THR A O 1
ATOM 1133 N N . ARG A 1 148 ? 5.995 -6.555 -7.016 1.00 89.06 148 ARG A N 1
ATOM 1134 C CA . ARG A 1 148 ? 7.297 -5.890 -7.219 1.00 89.06 148 ARG A CA 1
ATOM 1135 C C . ARG A 1 148 ? 8.104 -6.511 -8.360 1.00 89.06 148 ARG A C 1
ATOM 1137 O O . ARG A 1 148 ? 9.331 -6.532 -8.327 1.00 89.06 148 ARG A O 1
ATOM 1144 N N . SER A 1 149 ? 7.411 -7.064 -9.350 1.00 90.44 149 SER A N 1
ATOM 1145 C CA . SER A 1 149 ? 8.020 -7.793 -10.463 1.00 90.44 149 SER A CA 1
ATOM 1146 C C . SER A 1 149 ? 7.943 -6.977 -11.746 1.00 90.44 149 SER A C 1
ATOM 1148 O O . SER A 1 149 ? 6.971 -6.255 -11.971 1.00 90.44 149 SER A O 1
ATOM 1150 N N . ASN A 1 150 ? 8.959 -7.097 -12.602 1.00 93.19 150 ASN A N 1
ATOM 1151 C CA . ASN A 1 150 ? 8.906 -6.524 -13.942 1.00 93.19 150 ASN A CA 1
ATOM 1152 C C . ASN A 1 150 ? 7.884 -7.305 -14.783 1.00 93.19 150 ASN A C 1
ATOM 1154 O O . ASN A 1 150 ? 7.981 -8.524 -14.893 1.00 93.19 150 ASN A O 1
ATOM 1158 N N . ILE A 1 151 ? 6.905 -6.600 -15.348 1.00 95.19 151 ILE A N 1
ATOM 1159 C CA . ILE A 1 151 ? 5.879 -7.166 -16.234 1.00 95.19 151 ILE A CA 1
ATOM 1160 C C . ILE A 1 151 ? 6.352 -7.097 -17.687 1.00 95.19 151 ILE A C 1
ATOM 1162 O O . ILE A 1 151 ? 6.104 -8.009 -18.470 1.00 95.19 151 ILE A O 1
ATOM 1166 N N . ALA A 1 152 ? 7.011 -5.996 -18.058 1.00 93.44 152 ALA A N 1
ATOM 1167 C CA . ALA A 1 152 ? 7.485 -5.773 -19.416 1.00 93.44 152 ALA A CA 1
ATOM 1168 C C . ALA A 1 152 ? 8.693 -4.833 -19.450 1.00 93.44 152 ALA A C 1
ATOM 1170 O O . ALA A 1 152 ? 8.874 -3.977 -18.574 1.00 93.44 152 ALA A O 1
ATOM 1171 N N . SER A 1 153 ? 9.483 -4.965 -20.516 1.00 93.44 153 SER A N 1
ATOM 1172 C CA . SER A 1 153 ? 10.593 -4.076 -20.842 1.00 93.44 153 SER A CA 1
ATOM 1173 C C . SER A 1 153 ? 10.505 -3.692 -22.316 1.00 93.44 153 SER A C 1
ATOM 1175 O O . SER A 1 153 ? 10.473 -4.557 -23.186 1.00 93.44 153 SER A O 1
ATOM 1177 N N . LEU A 1 154 ? 10.469 -2.392 -22.581 1.00 93.56 154 LEU A N 1
ATOM 1178 C CA . LEU A 1 154 ? 10.489 -1.796 -23.911 1.00 93.56 154 LEU A CA 1
ATOM 1179 C C . LEU A 1 154 ? 11.879 -1.197 -24.113 1.00 93.56 154 LEU A C 1
ATOM 1181 O O . LEU A 1 154 ? 12.319 -0.410 -23.281 1.00 93.56 154 LEU A O 1
ATOM 1185 N N . THR A 1 155 ? 12.584 -1.589 -25.168 1.00 90.75 155 THR A N 1
ATOM 1186 C CA . THR A 1 155 ? 13.962 -1.151 -25.446 1.00 90.75 155 THR A CA 1
ATOM 1187 C C . THR A 1 155 ? 14.037 -0.349 -26.738 1.00 90.75 155 THR A C 1
ATOM 1189 O O . THR A 1 155 ? 13.272 -0.617 -27.662 1.00 90.75 155 THR A O 1
ATOM 1192 N N . GLY A 1 156 ? 15.007 0.562 -26.828 1.00 82.88 156 GLY A N 1
ATOM 1193 C CA . GLY A 1 156 ? 15.224 1.416 -28.001 1.00 82.88 156 GLY A CA 1
ATOM 1194 C C . GLY A 1 156 ? 14.491 2.757 -27.929 1.00 82.88 156 GLY A C 1
ATOM 1195 O O . GLY A 1 156 ? 14.267 3.367 -28.971 1.00 82.88 156 GLY A O 1
ATOM 1196 N N . HIS A 1 157 ? 14.098 3.173 -26.720 1.00 70.06 157 HIS A N 1
ATOM 1197 C CA . HIS A 1 157 ? 13.341 4.394 -26.454 1.00 70.06 157 HIS A CA 1
ATOM 1198 C C . HIS A 1 157 ? 14.226 5.542 -25.960 1.00 70.06 157 HIS A C 1
ATOM 1200 O O . HIS A 1 157 ? 15.259 5.243 -25.316 1.00 70.06 157 HIS A O 1
#

Secondary structure (DSSP, 8-state):
-PPPPPS-----S-----S-HHHHHHHHHHHHHHHHHHT-S-HHHHHHHHHHHGGGHHHHHHHHHHHHTT---HHHHHHHHHHHHH-S---HHHHHHHHH----TT---------SS-EEEEEE-TTSSEEEEEETTTEEEEEETTTTEEEEEEE--

Foldseek 3Di:
DDDDDDPDDDDDDDPDPDPCVVVVVVVVVLVVVLVVQLPDPDLVSVQVSLVVLVVVPPRSLVVLLVSVVPDPDLVNVLSNLVVLVPDPDPDPSSVVSNVVPPPPNPPCPDDDPPDPADFPDWDADPVRQWIWTDGPNQKIWIAGPVVRDTPDIDGND

Radius of gyration: 25.32 Å; chains: 1; bounding box: 58×29×96 Å

pLDDT: mean 73.14, std 18.23, range [30.16, 96.31]

Sequence (157 aa):
MNQPPKPGQFDAVLGGTGNHAPEFAAVLGGIEALLRAYGSPDPKIRTKAISQALRYGDEGVNLLVQTLKTDKSNNVKNLAYDLLLSRDDKSIQVIEALRAYELSPWQLQYTISAHSNWVNSVAFSPHGRILASGSRDNSIKLWDVATRSNIASLTGH